Protein AF-A0A2D6U1N6-F1 (afdb_monomer_lite)

pLDDT: mean 75.0, std 14.12, range [36.41, 94.75]

Structure (mmCIF, N/CA/C/O backbone):
data_AF-A0A2D6U1N6-F1
#
_entry.id   AF-A0A2D6U1N6-F1
#
loop_
_atom_site.group_PDB
_atom_site.id
_atom_site.type_symbol
_atom_site.label_atom_id
_atom_site.label_alt_id
_atom_site.label_comp_id
_atom_site.label_asym_id
_atom_site.label_entity_id
_atom_site.label_seq_id
_atom_site.pdbx_PDB_ins_code
_atom_site.Cartn_x
_atom_site.Cartn_y
_atom_site.Cartn_z
_atom_site.occupancy
_atom_site.B_iso_or_equiv
_atom_site.auth_seq_id
_atom_site.auth_comp_id
_atom_site.auth_asym_id
_atom_site.auth_atom_id
_atom_site.pdbx_PDB_model_num
ATOM 1 N N . MET A 1 1 ? -20.654 -11.294 14.685 1.00 42.75 1 MET A N 1
ATOM 2 C CA . MET A 1 1 ? -19.574 -11.681 13.756 1.00 42.75 1 MET A CA 1
ATOM 3 C C . MET A 1 1 ? -19.951 -11.104 12.404 1.00 42.75 1 MET A C 1
ATOM 5 O O . MET A 1 1 ? -20.994 -11.488 11.886 1.00 42.75 1 MET A O 1
ATOM 9 N N . ALA A 1 2 ? -19.230 -10.094 11.919 1.00 37.78 2 ALA A N 1
ATOM 10 C CA . ALA A 1 2 ? -19.534 -9.471 10.633 1.00 37.78 2 ALA A CA 1
ATOM 11 C C . ALA A 1 2 ? -18.935 -10.332 9.513 1.00 37.78 2 ALA A C 1
ATOM 13 O O . ALA A 1 2 ? -17.767 -10.701 9.584 1.00 37.78 2 ALA A O 1
ATOM 14 N N . TYR A 1 3 ? -19.745 -10.689 8.517 1.00 36.41 3 TYR A N 1
ATOM 15 C CA . TYR A 1 3 ? -19.291 -11.364 7.303 1.00 36.41 3 TYR A CA 1
ATOM 16 C C . TYR A 1 3 ? -19.212 -10.320 6.190 1.00 36.41 3 TYR A C 1
ATOM 18 O O . TYR A 1 3 ? -20.235 -9.758 5.803 1.00 36.41 3 TYR A O 1
ATOM 26 N N . ILE A 1 4 ? -18.008 -10.059 5.686 1.00 46.88 4 ILE A N 1
ATOM 27 C CA . ILE A 1 4 ? -17.775 -9.147 4.563 1.00 46.88 4 ILE A CA 1
ATOM 28 C C . ILE A 1 4 ? -17.557 -10.011 3.316 1.00 46.88 4 ILE A C 1
ATOM 30 O O . ILE A 1 4 ? -16.496 -10.606 3.150 1.00 46.88 4 ILE A O 1
ATOM 34 N N . SER A 1 5 ? -18.564 -10.113 2.442 1.00 40.19 5 SER A N 1
ATOM 35 C CA . SER A 1 5 ? -18.419 -10.756 1.127 1.00 40.19 5 SER A CA 1
ATOM 36 C C . SER A 1 5 ? -18.427 -9.697 0.029 1.00 40.19 5 SER A C 1
ATOM 38 O O . SER A 1 5 ? -19.431 -9.007 -0.148 1.00 40.19 5 SER A O 1
ATOM 40 N N . CYS A 1 6 ? -17.342 -9.586 -0.735 1.00 50.38 6 CYS A N 1
ATOM 41 C CA . CYS A 1 6 ? -17.229 -8.621 -1.828 1.00 50.38 6 CYS A CA 1
ATOM 42 C C . CYS A 1 6 ? -16.735 -9.333 -3.085 1.00 50.38 6 CYS A C 1
ATOM 44 O O . CYS A 1 6 ? -15.791 -10.111 -3.014 1.00 50.38 6 CYS A O 1
ATOM 46 N N . LYS A 1 7 ? -17.335 -9.041 -4.245 1.00 57.22 7 LYS A N 1
ATOM 47 C CA . LYS A 1 7 ? -16.840 -9.548 -5.540 1.00 57.22 7 LYS A CA 1
ATOM 48 C C . LYS A 1 7 ? -15.484 -8.962 -5.938 1.00 57.22 7 LYS A C 1
ATOM 50 O O . LYS A 1 7 ? -14.777 -9.575 -6.723 1.00 57.22 7 LYS A O 1
ATOM 55 N N . ASN A 1 8 ? -15.163 -7.774 -5.431 1.00 71.94 8 ASN A N 1
ATOM 56 C CA . ASN A 1 8 ? -14.010 -6.991 -5.847 1.00 71.94 8 ASN A CA 1
ATOM 57 C C . ASN A 1 8 ? -13.210 -6.546 -4.616 1.00 71.94 8 ASN A C 1
ATOM 59 O O . ASN A 1 8 ? -13.793 -6.055 -3.643 1.00 71.94 8 ASN A O 1
ATOM 63 N N . PHE A 1 9 ? -11.885 -6.693 -4.689 1.00 73.75 9 PHE A N 1
ATOM 64 C CA . PHE A 1 9 ? -10.942 -6.349 -3.624 1.00 73.75 9 PHE A CA 1
ATOM 65 C C . PHE A 1 9 ? -11.095 -4.904 -3.136 1.00 73.75 9 PHE A C 1
ATOM 67 O O . PHE A 1 9 ? -11.120 -4.657 -1.935 1.00 73.75 9 PHE A O 1
ATOM 74 N N . LYS A 1 10 ? -11.292 -3.942 -4.045 1.00 76.25 10 LYS A N 1
ATOM 75 C CA . LYS A 1 10 ? -11.484 -2.531 -3.685 1.00 76.25 10 LYS A CA 1
ATOM 76 C C . LYS A 1 10 ? -12.686 -2.343 -2.764 1.00 76.25 10 LYS A C 1
ATOM 78 O O . LYS A 1 10 ? -12.640 -1.535 -1.844 1.00 76.25 10 LYS A O 1
ATOM 83 N N . ASN A 1 11 ? -13.769 -3.072 -3.020 1.00 80.44 11 ASN A N 1
ATOM 84 C CA . ASN A 1 11 ? -14.960 -3.005 -2.179 1.00 80.44 11 ASN A CA 1
ATOM 85 C C . ASN A 1 11 ? -14.714 -3.694 -0.835 1.00 80.44 11 ASN A C 1
ATOM 87 O O . ASN A 1 11 ? -15.174 -3.189 0.181 1.00 80.44 11 ASN A O 1
ATOM 91 N N . TRP A 1 12 ? -13.936 -4.780 -0.822 1.00 85.31 12 TRP A N 1
ATOM 92 C CA . TRP A 1 12 ? -13.513 -5.424 0.419 1.00 85.31 12 TRP A CA 1
ATOM 93 C C . TRP A 1 12 ? -12.662 -4.498 1.288 1.00 85.31 12 TRP A C 1
ATOM 95 O O . TRP A 1 12 ? -13.025 -4.289 2.437 1.00 85.31 12 TRP A O 1
ATOM 105 N N . ALA A 1 13 ? -11.609 -3.881 0.747 1.00 84.31 13 ALA A N 1
ATOM 106 C CA . ALA A 1 13 ? -10.717 -2.996 1.500 1.00 84.31 13 ALA A CA 1
ATOM 107 C C . ALA A 1 13 ? -11.471 -1.803 2.109 1.00 84.31 13 ALA A C 1
ATOM 109 O O . ALA A 1 13 ? -11.270 -1.438 3.266 1.00 84.31 13 ALA A O 1
ATOM 110 N N . LYS A 1 14 ? -12.412 -1.233 1.351 1.00 83.75 14 LYS A N 1
ATOM 111 C CA . LYS A 1 14 ? -13.309 -0.186 1.850 1.00 83.75 14 LYS A CA 1
ATOM 112 C C . LYS A 1 14 ? -14.201 -0.684 2.983 1.00 83.75 14 LYS A C 1
ATOM 114 O O . LYS A 1 14 ? -14.188 -0.111 4.062 1.00 83.75 14 LYS A O 1
ATOM 119 N N . SER A 1 15 ? -14.942 -1.769 2.767 1.00 84.31 15 SER A N 1
ATOM 120 C CA . SER A 1 15 ? -15.819 -2.315 3.806 1.00 84.31 15 SER A CA 1
ATOM 121 C C . SER A 1 15 ? -15.048 -2.777 5.045 1.00 84.31 15 SER A C 1
ATOM 123 O O . SER A 1 15 ? -15.573 -2.686 6.148 1.00 84.31 15 SER A O 1
ATOM 125 N N . TYR A 1 16 ? -13.813 -3.255 4.880 1.00 85.19 16 TYR A N 1
ATOM 126 C CA . TYR A 1 16 ? -12.926 -3.642 5.972 1.00 85.19 16 TYR A CA 1
ATOM 127 C C . TYR A 1 16 ? -12.514 -2.432 6.813 1.00 85.19 16 TYR A C 1
ATOM 129 O O . TYR A 1 16 ? -12.795 -2.398 8.007 1.00 85.19 16 TYR A O 1
ATOM 137 N N . THR A 1 17 ? -11.922 -1.414 6.183 1.00 87.50 17 THR A N 1
ATOM 138 C CA . THR A 1 17 ? -11.466 -0.195 6.875 1.00 87.50 17 THR A CA 1
ATOM 139 C C . THR A 1 17 ? -12.614 0.564 7.540 1.00 87.50 17 THR A C 1
ATOM 141 O O . THR A 1 17 ? -12.453 1.072 8.643 1.00 87.50 17 THR A O 1
ATOM 144 N N . GLU A 1 18 ? -13.806 0.576 6.938 1.00 86.88 18 GLU A N 1
ATOM 145 C CA . GLU A 1 18 ? -15.012 1.145 7.555 1.00 86.88 18 GLU A CA 1
ATOM 146 C C . GLU A 1 18 ? -15.493 0.341 8.776 1.00 86.88 18 GLU A C 1
ATOM 148 O O . GLU A 1 18 ? -15.911 0.920 9.777 1.00 86.88 18 GLU A O 1
ATOM 153 N N . ALA A 1 19 ? -15.438 -0.992 8.714 1.00 84.25 19 ALA A N 1
ATOM 154 C CA . ALA A 1 19 ? -15.932 -1.855 9.785 1.00 84.25 19 ALA A CA 1
ATOM 155 C C . ALA A 1 19 ? -14.984 -1.936 10.989 1.00 84.25 19 ALA A C 1
ATOM 157 O O . ALA A 1 19 ? -15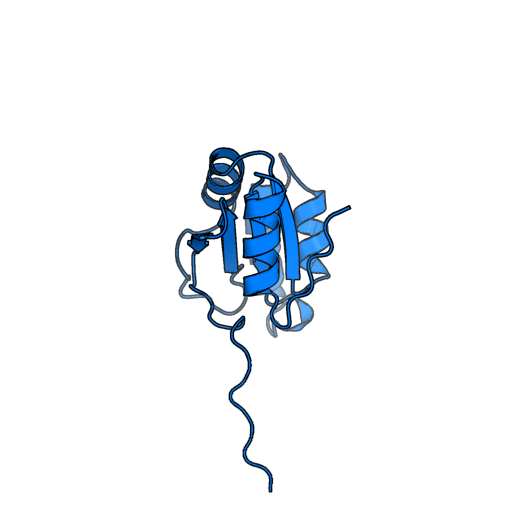.450 -2.081 12.120 1.00 84.25 19 ALA A O 1
ATOM 158 N N . VAL A 1 20 ? -13.674 -1.902 10.741 1.00 84.50 20 VAL A N 1
ATOM 159 C CA . VAL A 1 20 ? -12.643 -2.047 11.778 1.00 84.50 20 VAL A CA 1
ATOM 160 C C . VAL A 1 20 ? -12.207 -0.686 12.327 1.00 84.50 20 VAL A C 1
ATOM 162 O O . VAL A 1 20 ? -11.823 -0.607 13.488 1.00 84.50 20 VAL A O 1
ATOM 165 N N . GLY A 1 21 ? -12.345 0.389 11.544 1.00 84.06 21 GLY A N 1
ATOM 166 C CA . GLY A 1 21 ? -11.878 1.726 11.923 1.00 84.06 21 GLY A CA 1
ATOM 167 C C . GLY A 1 21 ? -10.368 1.921 11.757 1.00 84.06 21 GLY A C 1
ATOM 168 O O . GLY A 1 21 ? -9.831 2.889 12.280 1.00 84.06 21 GLY A O 1
ATOM 169 N N . ASN A 1 22 ? -9.713 1.018 11.024 1.00 90.19 22 ASN A N 1
ATOM 170 C CA . ASN A 1 22 ? -8.273 1.005 10.768 1.00 90.19 22 ASN A CA 1
ATOM 171 C C . ASN A 1 22 ? -7.950 1.531 9.359 1.00 90.19 22 ASN A C 1
ATOM 173 O O . ASN A 1 22 ? -8.843 1.717 8.520 1.00 90.19 22 ASN A O 1
ATOM 177 N N . ALA A 1 23 ? -6.657 1.697 9.076 1.00 92.88 23 ALA A N 1
ATOM 178 C CA . ALA A 1 23 ? -6.142 1.950 7.737 1.00 92.88 23 ALA A CA 1
ATOM 179 C C . ALA A 1 23 ? -5.450 0.708 7.155 1.00 92.88 23 ALA A C 1
ATOM 181 O O . ALA A 1 23 ? -4.883 -0.122 7.863 1.00 92.88 23 ALA A O 1
ATOM 182 N N . LEU A 1 24 ? -5.511 0.572 5.833 1.00 93.06 24 LEU A N 1
ATOM 183 C CA . LEU A 1 24 ? -4.904 -0.522 5.083 1.00 93.06 24 LEU A CA 1
ATOM 184 C C . LEU A 1 24 ? -4.094 0.053 3.924 1.00 93.06 24 LEU A C 1
ATOM 186 O O . LEU A 1 24 ? -4.643 0.742 3.064 1.00 93.06 24 LEU A O 1
ATOM 190 N N . VAL A 1 25 ? -2.813 -0.286 3.854 1.00 92.12 25 VAL A N 1
ATOM 191 C CA . VAL A 1 25 ? -1.950 0.031 2.718 1.00 92.12 25 VAL A CA 1
ATOM 192 C C . VAL A 1 25 ? -1.804 -1.212 1.853 1.00 92.12 25 VAL A C 1
ATOM 194 O O . VAL A 1 25 ? -1.289 -2.241 2.287 1.00 92.12 25 VAL A O 1
ATOM 197 N N . LEU A 1 26 ? -2.261 -1.116 0.607 1.00 90.62 26 LEU A N 1
ATOM 198 C CA . LEU A 1 26 ? -1.902 -2.063 -0.440 1.00 90.62 26 LEU A CA 1
ATOM 199 C C . LEU A 1 26 ? -0.606 -1.590 -1.083 1.00 90.62 26 LEU A C 1
ATOM 201 O O . LEU A 1 26 ? -0.553 -0.473 -1.594 1.00 90.62 26 LEU A O 1
ATOM 205 N N . LEU A 1 27 ? 0.384 -2.468 -1.124 1.00 87.62 27 LEU A N 1
ATOM 206 C CA . LEU A 1 27 ? 1.620 -2.292 -1.861 1.00 87.62 27 LEU A CA 1
ATOM 207 C C . LEU A 1 27 ? 1.628 -3.277 -3.025 1.00 87.62 27 LEU A C 1
ATOM 209 O O . LEU A 1 27 ? 1.384 -4.469 -2.840 1.00 87.62 27 LEU A O 1
ATOM 213 N N . ARG A 1 28 ? 1.897 -2.774 -4.225 1.00 83.06 28 ARG A N 1
ATOM 214 C CA . ARG A 1 28 ? 2.072 -3.577 -5.426 1.00 83.06 28 ARG A CA 1
ATOM 215 C C . ARG A 1 28 ? 3.453 -3.325 -6.000 1.00 83.06 28 ARG A C 1
ATOM 217 O O . ARG A 1 28 ? 3.805 -2.179 -6.271 1.00 83.06 28 ARG A O 1
ATOM 224 N N . THR A 1 29 ? 4.196 -4.393 -6.237 1.00 77.12 29 THR A N 1
ATOM 225 C CA . THR A 1 29 ? 5.501 -4.334 -6.889 1.00 77.12 29 THR A CA 1
ATOM 226 C C . THR A 1 29 ? 5.514 -5.201 -8.133 1.00 77.12 29 THR A C 1
ATOM 228 O O . THR A 1 29 ? 4.903 -6.267 -8.175 1.00 77.12 29 THR A O 1
ATOM 231 N N . VAL A 1 30 ? 6.225 -4.748 -9.158 1.00 64.94 30 VAL A N 1
ATOM 232 C CA . VAL A 1 30 ? 6.619 -5.613 -10.265 1.00 64.94 30 VAL A CA 1
ATOM 233 C C . VAL A 1 30 ? 7.905 -6.277 -9.782 1.00 64.94 30 VAL A C 1
ATOM 235 O O . VAL A 1 30 ? 8.959 -5.655 -9.781 1.00 64.94 30 VAL A O 1
ATOM 238 N N . GLY A 1 31 ? 7.779 -7.472 -9.199 1.00 56.78 31 GLY A N 1
ATOM 239 C CA . GLY A 1 31 ? 8.895 -8.157 -8.539 1.00 56.78 31 GLY A CA 1
ATOM 240 C C . GLY A 1 31 ? 10.139 -8.333 -9.434 1.00 56.78 31 GLY A C 1
ATOM 241 O O . GLY A 1 31 ? 10.048 -8.193 -10.655 1.00 56.78 31 GLY A O 1
ATOM 242 N N . PRO A 1 32 ? 11.289 -8.715 -8.847 1.00 54.28 32 PRO A N 1
ATOM 243 C CA . PRO A 1 32 ? 12.589 -8.799 -9.541 1.00 54.28 32 PRO A CA 1
ATOM 244 C C . PRO A 1 32 ? 12.577 -9.697 -10.748 1.00 54.28 32 PRO A C 1
ATOM 246 O O . PRO A 1 32 ? 13.270 -9.446 -11.726 1.00 54.28 32 PRO A O 1
ATOM 249 N N . ASP A 1 33 ? 11.806 -10.769 -10.632 1.00 56.56 33 ASP A N 1
ATOM 250 C CA . ASP A 1 33 ? 11.761 -11.845 -11.600 1.00 56.56 33 ASP A CA 1
ATOM 251 C C . ASP A 1 33 ? 11.177 -11.372 -12.934 1.00 56.56 33 ASP A C 1
ATOM 253 O O . ASP A 1 33 ? 11.346 -12.037 -13.951 1.00 56.56 33 ASP A O 1
ATOM 257 N N . ASN A 1 34 ? 10.516 -10.211 -12.934 1.00 56.00 34 ASN A N 1
ATOM 258 C CA . ASN A 1 34 ? 9.962 -9.572 -14.119 1.00 56.00 34 ASN A CA 1
ATOM 259 C C . ASN A 1 34 ? 10.856 -8.445 -14.664 1.00 56.00 34 ASN A C 1
ATOM 261 O O . ASN A 1 34 ? 10.430 -7.734 -15.573 1.00 56.00 34 ASN A O 1
ATOM 265 N N . VAL A 1 35 ? 12.065 -8.263 -14.118 1.00 61.88 35 VAL A N 1
ATOM 266 C CA . VAL A 1 35 ? 13.005 -7.216 -14.534 1.00 61.88 35 VAL A CA 1
ATOM 267 C C . VAL A 1 35 ? 14.189 -7.839 -15.251 1.00 61.88 35 VAL A C 1
ATOM 269 O O . VAL A 1 35 ? 15.014 -8.527 -14.654 1.00 61.88 35 VAL A O 1
ATOM 272 N N . ASP A 1 36 ? 14.279 -7.561 -16.551 1.00 61.81 36 ASP A N 1
ATOM 273 C CA . ASP A 1 36 ? 15.302 -8.120 -17.445 1.00 61.81 36 ASP A CA 1
ATOM 274 C C . ASP A 1 36 ? 16.738 -7.667 -17.091 1.00 61.81 36 ASP A C 1
ATOM 276 O O . ASP A 1 36 ? 17.713 -8.290 -17.513 1.00 61.81 36 ASP A O 1
ATOM 280 N N . ASP A 1 37 ? 16.887 -6.585 -16.316 1.00 68.62 37 ASP A N 1
ATOM 281 C CA . ASP A 1 37 ? 18.168 -5.997 -15.911 1.00 68.62 37 ASP A CA 1
ATOM 282 C C . ASP A 1 37 ? 18.453 -6.239 -14.415 1.00 68.62 37 ASP A C 1
ATOM 284 O O . ASP A 1 37 ? 17.961 -5.536 -13.527 1.00 68.62 37 ASP A O 1
ATOM 288 N N . HIS A 1 38 ? 19.287 -7.243 -14.137 1.00 66.06 38 HIS A N 1
ATOM 289 C CA . HIS A 1 38 ? 19.665 -7.640 -12.778 1.00 66.06 38 HIS A CA 1
ATOM 290 C C . HIS A 1 38 ? 20.456 -6.571 -12.001 1.00 66.06 38 HIS A C 1
ATOM 292 O O . HIS A 1 38 ? 20.357 -6.517 -10.772 1.00 66.06 38 HIS A O 1
ATOM 298 N N . ASP A 1 39 ? 21.233 -5.720 -12.676 1.00 68.50 39 ASP A N 1
ATOM 299 C CA . ASP A 1 39 ? 22.015 -4.672 -12.011 1.00 68.50 39 ASP A CA 1
ATOM 300 C C . ASP A 1 39 ? 21.104 -3.517 -11.579 1.00 68.50 39 ASP A C 1
ATOM 302 O O . ASP A 1 39 ? 21.218 -3.019 -10.453 1.00 68.50 39 ASP A O 1
ATOM 306 N N . LYS A 1 40 ? 20.138 -3.145 -12.429 1.00 65.31 40 LYS A N 1
ATOM 307 C CA . LYS A 1 40 ? 19.076 -2.199 -12.058 1.00 65.31 40 LYS A CA 1
ATOM 308 C C . LYS A 1 40 ? 18.214 -2.722 -10.924 1.00 65.31 40 LYS A C 1
ATOM 310 O O . LYS A 1 40 ? 17.966 -1.976 -9.977 1.00 65.31 40 LYS A O 1
ATOM 315 N N . ALA A 1 41 ? 17.806 -3.991 -10.991 1.00 63.28 41 ALA A N 1
ATOM 316 C CA . ALA A 1 41 ? 17.061 -4.619 -9.913 1.00 63.28 41 ALA A CA 1
ATOM 317 C C . ALA A 1 41 ? 17.824 -4.428 -8.590 1.00 63.28 41 ALA A C 1
ATOM 319 O O . ALA A 1 41 ? 17.295 -3.817 -7.665 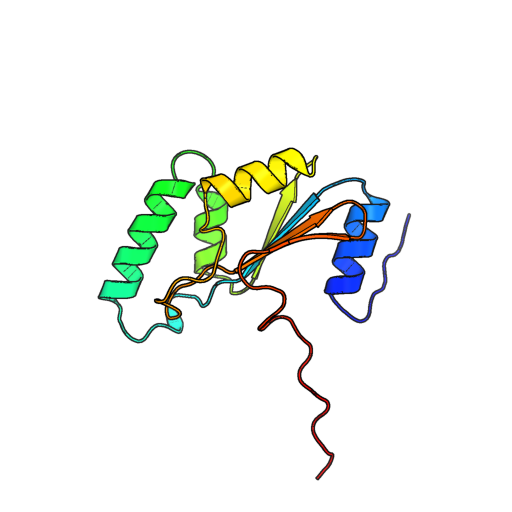1.00 63.28 41 ALA A O 1
ATOM 320 N N . ASN A 1 42 ? 19.104 -4.828 -8.521 1.00 66.00 42 ASN A N 1
ATOM 321 C CA . ASN A 1 42 ? 19.954 -4.707 -7.323 1.00 66.00 42 ASN A CA 1
ATOM 322 C C . ASN A 1 42 ? 20.153 -3.268 -6.810 1.00 66.00 42 ASN A C 1
ATOM 324 O O . ASN A 1 42 ? 20.228 -3.043 -5.596 1.00 66.00 42 ASN A O 1
ATOM 328 N N . ALA A 1 43 ? 20.246 -2.279 -7.699 1.00 64.56 43 ALA A N 1
ATOM 329 C CA . ALA A 1 43 ? 20.341 -0.875 -7.302 1.00 64.56 43 ALA A CA 1
ATOM 330 C C . ALA A 1 43 ? 19.047 -0.386 -6.629 1.00 64.56 43 ALA A C 1
ATOM 332 O O . ALA A 1 43 ? 19.097 0.329 -5.626 1.00 64.56 43 ALA A O 1
ATOM 333 N N . ILE A 1 44 ? 17.895 -0.816 -7.140 1.00 62.53 44 ILE A N 1
ATOM 334 C CA . ILE A 1 44 ? 16.583 -0.419 -6.624 1.00 62.53 44 ILE A CA 1
ATOM 335 C C . ILE A 1 44 ? 16.249 -1.177 -5.336 1.00 62.53 44 ILE A C 1
ATOM 337 O O . ILE A 1 44 ? 15.770 -0.570 -4.376 1.00 62.53 44 ILE A O 1
ATOM 341 N N . TYR A 1 45 ? 16.633 -2.455 -5.260 1.00 65.50 45 TYR A N 1
ATOM 342 C CA . TYR A 1 45 ? 16.716 -3.208 -4.010 1.00 65.50 45 TYR A CA 1
ATOM 343 C C . TYR A 1 45 ? 17.448 -2.419 -2.945 1.00 65.50 45 TYR A C 1
ATOM 345 O O . TYR A 1 45 ? 16.915 -2.202 -1.867 1.00 65.50 45 TYR A O 1
ATOM 353 N N . SER A 1 46 ? 18.654 -1.957 -3.265 1.00 65.25 46 SER A N 1
ATOM 354 C CA . SER A 1 46 ? 19.484 -1.223 -2.318 1.00 65.25 46 SER A CA 1
ATOM 355 C C . SER A 1 46 ? 18.827 0.092 -1.894 1.00 65.25 46 SER A C 1
ATOM 357 O O . SER A 1 46 ? 18.897 0.439 -0.722 1.00 65.25 46 SER A O 1
ATOM 359 N N . ALA A 1 47 ? 18.153 0.803 -2.803 1.00 65.62 47 ALA A N 1
ATOM 360 C CA . ALA A 1 47 ? 17.484 2.067 -2.498 1.00 65.62 47 ALA A CA 1
ATOM 361 C C . ALA A 1 47 ? 16.289 1.901 -1.541 1.00 65.62 47 ALA A C 1
ATOM 363 O O . ALA A 1 47 ? 16.214 2.603 -0.535 1.00 65.62 47 ALA A O 1
ATOM 364 N N . TYR A 1 48 ? 15.382 0.955 -1.806 1.00 66.06 48 TYR A N 1
ATOM 365 C CA . TYR A 1 48 ? 14.237 0.707 -0.921 1.00 66.06 48 TYR A CA 1
ATOM 366 C C . TYR A 1 48 ? 14.639 -0.021 0.364 1.00 66.06 48 TYR A C 1
ATOM 368 O O . TYR A 1 48 ? 14.112 0.292 1.427 1.00 66.06 48 TYR A O 1
ATOM 376 N N . TYR A 1 49 ? 15.619 -0.926 0.296 1.00 66.00 49 TYR A N 1
ATOM 377 C CA . TYR A 1 49 ? 16.202 -1.550 1.479 1.00 66.00 49 TYR A CA 1
ATOM 378 C C . TYR A 1 49 ? 16.799 -0.494 2.410 1.00 66.00 49 TYR A C 1
ATOM 380 O O . TYR A 1 49 ? 16.494 -0.498 3.593 1.00 66.00 49 TYR A O 1
ATOM 388 N N . LEU A 1 50 ? 17.575 0.467 1.898 1.00 64.50 50 LEU A N 1
ATOM 389 C CA . LEU A 1 50 ? 18.140 1.541 2.724 1.00 64.50 50 LEU A CA 1
ATOM 390 C C . LEU A 1 50 ? 17.070 2.393 3.423 1.00 64.50 50 LEU A C 1
ATOM 392 O O . LEU A 1 50 ? 17.307 2.827 4.547 1.00 64.50 50 LEU A O 1
ATOM 396 N N . ASN A 1 51 ? 15.912 2.601 2.790 1.00 66.31 51 ASN A N 1
ATOM 397 C CA . ASN A 1 51 ? 14.813 3.369 3.379 1.00 66.31 51 ASN A CA 1
ATOM 398 C C . ASN A 1 51 ? 13.997 2.546 4.396 1.00 66.31 51 ASN A C 1
ATOM 400 O O . ASN A 1 51 ? 13.627 3.073 5.437 1.00 66.31 51 ASN A O 1
ATOM 404 N N . MET A 1 52 ? 13.758 1.253 4.137 1.00 67.62 52 MET A N 1
ATOM 405 C CA . MET A 1 52 ? 12.860 0.412 4.949 1.00 67.62 52 MET A CA 1
ATOM 406 C C . MET A 1 52 ? 13.569 -0.425 6.033 1.00 67.62 52 MET A C 1
ATOM 408 O O . MET A 1 52 ? 12.920 -0.887 6.973 1.00 67.62 52 MET A O 1
ATOM 412 N N . GLN A 1 53 ? 14.886 -0.658 5.936 1.00 58.50 53 GLN A N 1
ATOM 413 C CA . GLN A 1 53 ? 15.601 -1.624 6.789 1.00 58.50 53 GLN A CA 1
ATOM 414 C C . GLN A 1 53 ? 15.720 -1.177 8.253 1.00 58.50 53 GLN A C 1
ATOM 416 O O . GLN A 1 53 ? 15.753 -2.029 9.141 1.00 58.50 53 GLN A O 1
ATOM 421 N N . SER A 1 54 ? 15.794 0.127 8.538 1.00 55.38 54 SER A N 1
ATOM 422 C CA . SER A 1 54 ? 15.950 0.585 9.925 1.00 55.38 54 SER A CA 1
ATOM 423 C C . SER A 1 54 ? 14.694 0.383 10.767 1.00 55.38 54 SER A C 1
ATOM 425 O O . SER A 1 54 ? 14.813 0.250 11.983 1.00 55.38 54 SER A O 1
ATOM 427 N N . GLU A 1 55 ? 13.518 0.337 10.138 1.00 59.31 55 GLU A N 1
ATOM 428 C CA . GLU A 1 55 ? 12.245 0.329 10.859 1.00 59.31 55 GLU A CA 1
ATOM 429 C C . GLU A 1 55 ? 11.405 -0.925 10.595 1.00 59.31 55 GLU A C 1
ATOM 431 O O . GLU A 1 55 ? 10.806 -1.438 11.539 1.00 59.31 55 GLU A O 1
ATOM 436 N N . GLN A 1 56 ? 11.354 -1.452 9.360 1.00 68.94 56 GLN A N 1
ATOM 437 C CA . GLN A 1 56 ? 10.396 -2.509 8.980 1.00 68.94 56 GLN A CA 1
ATOM 438 C C . GLN A 1 56 ? 10.958 -3.514 7.940 1.00 68.94 56 GLN A C 1
ATOM 440 O O . GLN A 1 56 ? 10.421 -3.641 6.834 1.00 68.94 56 GLN A O 1
ATOM 445 N N . PRO A 1 57 ? 12.017 -4.284 8.273 1.00 68.69 57 PRO A N 1
ATOM 446 C CA . PRO A 1 57 ? 12.675 -5.203 7.332 1.00 68.69 57 PRO A CA 1
ATOM 447 C C . PRO A 1 57 ? 11.766 -6.336 6.820 1.00 68.69 57 PRO A C 1
ATOM 449 O O . PRO A 1 57 ? 11.923 -6.789 5.689 1.00 68.69 57 PRO A O 1
ATOM 452 N N . GLU A 1 58 ? 10.783 -6.768 7.613 1.00 74.00 58 GLU A N 1
ATOM 453 C CA . GLU A 1 58 ? 9.879 -7.875 7.259 1.00 74.00 58 GLU A CA 1
ATOM 454 C C . GLU A 1 58 ? 8.921 -7.522 6.107 1.00 74.00 58 GLU A C 1
ATOM 456 O O . GLU A 1 58 ? 8.562 -8.379 5.293 1.00 74.00 58 GLU A O 1
ATOM 461 N N . ILE A 1 59 ? 8.526 -6.247 6.000 1.00 73.44 59 ILE A N 1
ATOM 462 C CA . ILE A 1 59 ? 7.665 -5.768 4.910 1.00 73.44 59 ILE A CA 1
ATOM 463 C C . ILE A 1 59 ? 8.429 -5.791 3.596 1.00 73.44 59 ILE A C 1
ATOM 465 O O . ILE A 1 59 ? 7.886 -6.217 2.575 1.00 73.44 59 ILE A O 1
ATOM 469 N N . PHE A 1 60 ? 9.694 -5.369 3.633 1.00 72.06 60 PHE A N 1
ATOM 470 C CA . PHE A 1 60 ? 10.550 -5.389 2.461 1.00 72.06 60 PHE A CA 1
ATOM 471 C C . PHE A 1 60 ? 10.726 -6.812 1.936 1.00 72.06 60 PHE A C 1
ATOM 473 O O . PHE A 1 60 ? 10.410 -7.055 0.777 1.00 72.06 60 PHE A O 1
ATOM 480 N N . ASP A 1 61 ? 11.106 -7.765 2.793 1.00 71.06 61 ASP A N 1
ATOM 481 C CA . ASP A 1 61 ? 11.232 -9.176 2.403 1.00 71.06 61 ASP A CA 1
ATOM 482 C C . ASP A 1 61 ? 9.928 -9.722 1.805 1.00 71.06 61 ASP A C 1
ATOM 484 O O . ASP A 1 61 ? 9.945 -10.416 0.789 1.00 71.06 61 ASP A O 1
ATOM 488 N N . THR A 1 62 ? 8.779 -9.362 2.382 1.00 75.25 62 THR A N 1
ATOM 489 C CA . THR A 1 62 ? 7.470 -9.788 1.867 1.00 75.25 62 THR A CA 1
ATOM 490 C C . THR A 1 62 ? 7.191 -9.221 0.474 1.00 75.25 62 THR A C 1
ATOM 492 O O . THR A 1 62 ? 6.696 -9.951 -0.385 1.00 75.25 62 THR A O 1
ATOM 495 N N . LEU A 1 63 ? 7.540 -7.957 0.216 1.00 73.75 63 LEU A N 1
ATOM 496 C CA . LEU A 1 63 ? 7.419 -7.337 -1.107 1.00 73.75 63 LEU A CA 1
ATOM 497 C C . LEU A 1 63 ? 8.275 -8.040 -2.162 1.00 73.75 63 LEU A C 1
ATOM 499 O O . LEU A 1 63 ? 7.868 -8.114 -3.313 1.00 73.75 63 LEU A O 1
ATOM 503 N N . LEU A 1 64 ? 9.437 -8.590 -1.805 1.00 68.81 64 LEU A N 1
ATOM 504 C CA . LEU A 1 64 ? 10.326 -9.195 -2.806 1.00 68.81 64 LEU A CA 1
ATOM 505 C C . LEU A 1 64 ? 9.734 -10.441 -3.454 1.00 68.81 64 LEU A C 1
ATOM 507 O O . LEU A 1 64 ? 9.965 -10.696 -4.634 1.00 68.81 64 LEU A O 1
ATOM 511 N N . TYR A 1 65 ? 8.971 -11.205 -2.679 1.00 69.69 65 TYR A N 1
ATOM 512 C CA . TYR A 1 65 ? 8.437 -12.495 -3.106 1.00 69.69 65 TYR A CA 1
ATOM 513 C C . TYR A 1 65 ? 6.953 -12.447 -3.471 1.00 69.69 65 TYR A C 1
ATOM 515 O O . TYR A 1 65 ? 6.391 -13.471 -3.859 1.00 69.69 65 TYR A O 1
ATOM 523 N N . ASN A 1 66 ? 6.305 -11.285 -3.352 1.00 72.25 66 ASN A N 1
ATOM 524 C CA . ASN A 1 66 ? 4.881 -11.136 -3.623 1.00 72.25 66 ASN A CA 1
ATOM 525 C C . ASN A 1 66 ? 4.619 -9.898 -4.478 1.00 72.25 66 ASN A C 1
ATOM 527 O O . ASN A 1 66 ? 5.061 -8.803 -4.154 1.00 72.25 66 ASN A O 1
ATOM 531 N N . GLU A 1 67 ? 3.815 -10.052 -5.535 1.00 76.25 67 GLU A N 1
ATOM 532 C CA . GLU A 1 67 ? 3.343 -8.901 -6.319 1.00 76.25 67 GLU A CA 1
ATOM 533 C C . GLU A 1 67 ? 2.489 -7.958 -5.459 1.00 76.25 67 GLU A C 1
ATOM 535 O O . GLU A 1 67 ? 2.526 -6.747 -5.658 1.00 76.25 67 GLU A O 1
ATOM 540 N N . PHE A 1 68 ? 1.741 -8.504 -4.496 1.00 81.75 68 PHE A N 1
ATOM 541 C CA . PHE A 1 68 ? 0.848 -7.758 -3.615 1.00 81.75 68 PHE A CA 1
ATOM 542 C C . PHE A 1 68 ? 1.174 -8.026 -2.146 1.00 81.75 68 PHE A C 1
ATOM 544 O O . PHE A 1 68 ? 1.148 -9.175 -1.706 1.00 81.75 68 PHE A O 1
ATOM 551 N N . THR A 1 69 ? 1.375 -6.953 -1.385 1.00 85.62 69 THR A N 1
ATOM 552 C CA . THR A 1 69 ? 1.569 -6.976 0.068 1.00 85.62 69 THR A CA 1
ATOM 553 C C . THR A 1 69 ? 0.561 -6.040 0.725 1.00 85.62 69 THR A C 1
ATOM 555 O O . THR A 1 69 ? 0.298 -4.944 0.230 1.00 85.62 69 THR A O 1
ATOM 558 N N . PHE A 1 70 ? -0.012 -6.471 1.846 1.00 87.50 70 PHE A N 1
ATOM 559 C CA . PHE A 1 70 ? -0.999 -5.708 2.605 1.00 87.50 70 PHE A CA 1
ATOM 560 C C . PHE A 1 70 ? -0.437 -5.388 3.981 1.00 87.50 70 PHE A C 1
ATOM 562 O O . PHE A 1 70 ? 0.036 -6.289 4.672 1.00 87.50 70 PHE A O 1
ATOM 569 N N . VAL A 1 71 ? -0.500 -4.118 4.366 1.00 89.50 71 VAL A N 1
ATOM 570 C CA . VAL A 1 71 ? 0.000 -3.637 5.653 1.00 89.50 71 VAL A CA 1
ATOM 571 C C . VAL A 1 71 ? -1.131 -2.905 6.359 1.00 89.50 71 VAL A C 1
ATOM 573 O O . VAL A 1 71 ? -1.730 -1.989 5.794 1.00 89.50 71 VAL A O 1
ATOM 576 N N . GLU A 1 72 ? -1.464 -3.346 7.566 1.00 91.44 72 GLU A N 1
ATOM 577 C CA . GLU A 1 72 ? -2.526 -2.756 8.381 1.00 91.44 72 GLU A CA 1
ATOM 578 C C . GLU A 1 72 ? -1.938 -1.790 9.406 1.00 91.44 72 GLU A C 1
ATOM 580 O O . GLU A 1 72 ? -0.909 -2.077 10.014 1.00 91.44 72 GLU A O 1
ATOM 585 N N . PHE A 1 73 ? -2.622 -0.665 9.597 1.00 92.50 73 PHE A N 1
ATOM 586 C CA . PHE A 1 73 ? -2.269 0.384 10.549 1.00 92.50 73 PHE A CA 1
ATOM 587 C C . PHE A 1 73 ? -3.487 0.735 11.398 1.00 92.50 73 PHE A C 1
ATOM 589 O O . PHE A 1 73 ? -4.628 0.648 10.928 1.00 92.50 73 PHE A O 1
ATOM 596 N N . ASP A 1 74 ? -3.254 1.166 12.634 1.00 92.00 74 ASP A N 1
ATOM 597 C CA . ASP A 1 74 ? -4.338 1.531 13.544 1.00 92.00 74 ASP A CA 1
ATOM 598 C C . ASP A 1 74 ? -4.985 2.859 13.128 1.00 92.00 74 ASP A C 1
ATOM 600 O O . ASP A 1 74 ? -6.180 3.062 13.342 1.00 92.00 74 ASP A O 1
ATOM 604 N N . THR A 1 75 ? -4.226 3.754 12.483 1.00 92.75 75 THR A N 1
ATOM 605 C CA . THR A 1 75 ? -4.726 5.064 12.042 1.00 92.75 75 THR A CA 1
ATOM 606 C C . THR A 1 75 ? -4.373 5.401 10.594 1.00 92.75 75 THR A C 1
ATOM 608 O O . THR A 1 75 ? -3.416 4.887 10.016 1.00 92.75 75 THR A O 1
ATOM 611 N N . GLU A 1 76 ? -5.163 6.302 9.999 1.00 94.06 76 GLU A N 1
ATOM 612 C CA . GLU A 1 76 ? -4.866 6.882 8.682 1.00 94.06 76 GLU A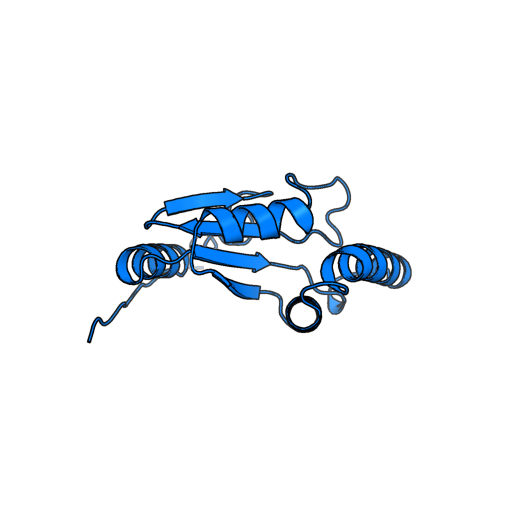 CA 1
ATOM 613 C C . GLU A 1 76 ? -3.534 7.642 8.693 1.00 94.06 76 GLU A C 1
ATOM 615 O O . GLU A 1 76 ? -2.747 7.477 7.768 1.00 94.06 76 GLU A O 1
ATOM 620 N N . ASP A 1 77 ? -3.252 8.406 9.751 1.00 94.75 77 ASP A N 1
ATOM 621 C CA . ASP A 1 77 ? -2.033 9.215 9.858 1.00 94.75 77 ASP A CA 1
ATOM 622 C C . ASP A 1 77 ? -0.763 8.347 9.845 1.00 94.75 77 ASP A C 1
ATOM 624 O O . ASP A 1 77 ? 0.159 8.643 9.090 1.00 94.75 77 ASP A O 1
ATOM 628 N N . GLU A 1 78 ? -0.743 7.231 10.584 1.00 93.62 78 GLU A N 1
ATOM 629 C CA . GLU A 1 78 ? 0.377 6.271 10.572 1.00 93.62 78 GLU A CA 1
ATOM 630 C C . GLU A 1 78 ? 0.591 5.652 9.185 1.00 93.62 78 GLU A C 1
ATOM 632 O O . GLU A 1 78 ? 1.721 5.524 8.713 1.00 93.62 78 GLU A O 1
ATOM 637 N N . ALA A 1 79 ? -0.499 5.286 8.502 1.00 92.81 79 ALA A N 1
ATOM 638 C CA . ALA A 1 79 ? -0.423 4.739 7.153 1.00 92.81 79 ALA A CA 1
ATOM 639 C C . ALA A 1 79 ? 0.120 5.770 6.149 1.00 92.81 79 ALA A C 1
ATOM 641 O O . ALA A 1 79 ? 0.858 5.409 5.230 1.00 92.81 79 ALA A O 1
ATOM 642 N N . LEU A 1 80 ? -0.255 7.044 6.308 1.00 93.81 80 LEU A N 1
ATOM 643 C CA . LEU A 1 80 ? 0.213 8.144 5.469 1.00 93.81 80 LEU A CA 1
ATOM 644 C C . LEU A 1 80 ? 1.689 8.473 5.725 1.00 93.81 80 LEU A C 1
ATOM 646 O O . LEU A 1 80 ? 2.429 8.634 4.756 1.00 93.81 80 LEU A O 1
ATOM 650 N N . GLU A 1 81 ? 2.117 8.532 6.987 1.00 92.56 81 GLU A N 1
ATOM 651 C CA . GLU A 1 81 ? 3.521 8.722 7.376 1.00 92.56 81 GLU A CA 1
ATOM 652 C C . GLU A 1 81 ? 4.388 7.600 6.794 1.00 92.56 81 GLU A C 1
ATOM 654 O O . GLU A 1 81 ? 5.328 7.866 6.044 1.00 92.56 81 GLU A O 1
ATOM 659 N N . PHE A 1 82 ? 3.971 6.340 6.977 1.00 89.31 82 PHE A N 1
ATOM 660 C CA . PHE A 1 82 ? 4.658 5.183 6.407 1.00 89.31 82 PHE A CA 1
ATOM 661 C C . PHE A 1 82 ? 4.872 5.310 4.894 1.00 89.31 82 PHE A C 1
ATOM 663 O O . PHE A 1 82 ? 5.988 5.104 4.410 1.00 89.31 82 PHE A O 1
ATOM 670 N N . VAL A 1 83 ? 3.836 5.649 4.116 1.00 89.75 83 VAL A N 1
ATOM 671 C CA . VAL A 1 83 ? 4.002 5.728 2.655 1.00 89.75 83 VAL A CA 1
ATOM 672 C C . VAL A 1 83 ? 4.798 6.948 2.198 1.00 89.75 83 VAL A C 1
ATOM 674 O O . VAL A 1 83 ? 5.431 6.877 1.146 1.00 89.75 83 VAL A O 1
ATOM 677 N N . GLN A 1 84 ? 4.773 8.049 2.952 1.00 89.44 84 GLN A N 1
ATOM 678 C CA . GLN A 1 84 ? 5.528 9.266 2.638 1.00 89.44 84 GLN A CA 1
ATOM 679 C C . GLN A 1 84 ? 7.023 9.104 2.915 1.00 89.44 84 GLN A C 1
ATOM 681 O O . GLN A 1 84 ? 7.835 9.578 2.120 1.00 89.44 84 GLN A O 1
ATOM 686 N N . ASP A 1 85 ? 7.375 8.398 3.986 1.00 87.06 85 ASP A N 1
ATOM 687 C CA . ASP A 1 85 ? 8.768 8.188 4.376 1.00 87.06 85 ASP A CA 1
ATOM 688 C C . ASP A 1 85 ? 9.458 7.118 3.523 1.00 87.06 85 ASP A C 1
ATOM 690 O O . ASP A 1 85 ? 10.661 7.194 3.269 1.00 87.06 85 ASP A O 1
ATOM 694 N N . ASN A 1 86 ? 8.698 6.131 3.035 1.00 81.81 86 ASN A N 1
ATOM 695 C CA . ASN A 1 86 ? 9.272 4.951 2.385 1.00 81.81 86 ASN A CA 1
ATOM 696 C C . ASN A 1 86 ? 9.140 4.937 0.855 1.00 81.81 86 ASN A C 1
ATOM 698 O O . ASN A 1 86 ? 9.934 4.264 0.189 1.00 81.81 86 ASN A O 1
ATOM 702 N N . PHE A 1 87 ? 8.176 5.660 0.271 1.00 83.31 87 PHE A N 1
ATOM 703 C CA . PHE A 1 87 ? 7.874 5.564 -1.161 1.00 83.31 87 PHE A CA 1
ATOM 704 C C . PHE A 1 87 ? 7.742 6.926 -1.852 1.00 83.31 87 PHE A C 1
ATOM 706 O O . PHE A 1 87 ? 7.284 7.905 -1.264 1.00 83.31 87 PHE A O 1
ATOM 713 N N . PRO A 1 88 ? 8.062 7.006 -3.157 1.00 81.06 88 PRO A N 1
ATOM 714 C CA . PRO A 1 88 ? 7.814 8.212 -3.931 1.00 81.06 88 PRO A CA 1
ATOM 715 C C . PRO A 1 88 ? 6.308 8.498 -4.044 1.00 81.06 88 PRO A C 1
ATOM 717 O O . PRO A 1 88 ? 5.493 7.610 -4.310 1.00 81.06 88 PRO A O 1
ATOM 720 N N . GLY A 1 89 ? 5.939 9.773 -3.885 1.00 82.44 89 GLY A N 1
ATOM 721 C CA . GLY A 1 89 ? 4.548 10.239 -3.951 1.00 82.44 89 GLY A CA 1
ATOM 722 C C . GLY A 1 89 ? 3.924 10.227 -5.351 1.00 82.44 89 GLY A C 1
ATOM 723 O O . GLY A 1 89 ? 2.712 10.377 -5.477 1.00 82.44 89 GLY A O 1
ATOM 724 N N . VAL A 1 90 ? 4.730 10.041 -6.398 1.00 80.06 90 VAL A N 1
ATOM 725 C CA . VAL A 1 90 ? 4.294 9.936 -7.796 1.00 80.06 90 VAL A CA 1
ATOM 726 C C . VAL A 1 90 ? 5.112 8.877 -8.526 1.00 80.06 90 VAL A C 1
ATOM 728 O O . VAL A 1 90 ? 6.225 8.550 -8.114 1.00 80.06 90 VAL A O 1
ATOM 731 N N . VAL A 1 91 ? 4.564 8.369 -9.628 1.00 74.88 91 VAL A N 1
ATOM 732 C CA . VAL A 1 91 ? 5.282 7.501 -10.568 1.00 74.88 91 VAL A CA 1
ATOM 733 C C . VAL A 1 91 ? 6.575 8.153 -11.039 1.00 74.88 91 VAL A C 1
ATOM 735 O O . VAL A 1 91 ? 6.579 9.313 -11.450 1.00 74.88 91 VAL A O 1
ATOM 738 N N . THR A 1 92 ? 7.659 7.389 -10.987 1.00 68.56 92 THR A N 1
ATOM 739 C CA . THR A 1 92 ? 8.965 7.762 -11.528 1.00 68.56 92 THR A CA 1
ATOM 740 C C . THR A 1 92 ? 9.076 7.373 -13.000 1.00 68.56 92 THR A C 1
ATOM 742 O O . THR A 1 92 ? 8.387 6.465 -13.457 1.00 68.56 92 THR A O 1
ATOM 745 N N . ASP A 1 93 ? 9.981 8.020 -13.739 1.00 62.94 93 ASP A N 1
ATOM 746 C CA . ASP A 1 93 ? 10.238 7.690 -15.153 1.00 62.94 93 ASP A CA 1
ATOM 747 C C . ASP A 1 93 ? 10.759 6.251 -15.342 1.00 62.94 93 ASP A C 1
ATOM 749 O O . ASP A 1 93 ? 10.634 5.675 -16.422 1.00 62.94 93 ASP A O 1
ATOM 753 N N . ASP A 1 94 ? 11.321 5.665 -14.281 1.00 63.62 94 ASP A N 1
ATOM 754 C CA . ASP A 1 94 ? 11.728 4.265 -14.230 1.00 63.62 94 ASP A CA 1
ATOM 755 C C . ASP A 1 94 ? 10.553 3.390 -13.763 1.00 63.62 94 ASP A C 1
ATOM 757 O O . ASP A 1 94 ? 10.276 3.256 -12.567 1.00 63.62 94 ASP A O 1
ATOM 761 N N . LEU A 1 95 ? 9.809 2.864 -14.739 1.00 63.88 95 LEU A N 1
ATOM 762 C CA . LEU A 1 95 ? 8.667 1.969 -14.529 1.00 63.88 95 LEU A CA 1
ATOM 763 C C . LEU A 1 95 ? 9.088 0.516 -14.299 1.00 63.88 95 LEU A C 1
ATOM 765 O O . LEU A 1 95 ? 8.242 -0.283 -13.894 1.00 63.8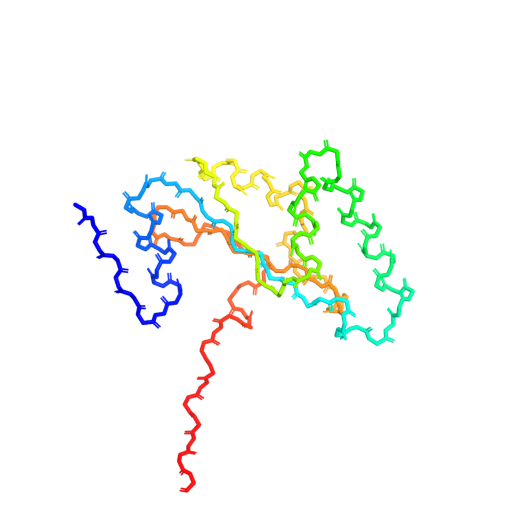8 95 LEU A O 1
ATOM 769 N N . ASP A 1 96 ? 10.360 0.182 -14.548 1.00 58.84 96 ASP A N 1
ATOM 770 C CA . ASP A 1 96 ? 10.859 -1.191 -14.451 1.00 58.84 96 ASP A CA 1
ATOM 771 C C . ASP A 1 96 ? 10.777 -1.693 -12.998 1.00 58.84 96 ASP A C 1
ATOM 773 O O . ASP A 1 96 ? 10.702 -2.895 -12.772 1.00 58.84 96 ASP A O 1
ATOM 777 N N . TYR A 1 97 ? 10.739 -0.788 -12.007 1.00 62.56 97 TYR A N 1
ATOM 778 C CA . TYR A 1 97 ? 10.763 -1.160 -10.589 1.00 62.56 97 TYR A CA 1
ATOM 779 C C . TYR A 1 97 ? 10.057 -0.154 -9.656 1.00 62.56 97 TYR A C 1
ATOM 781 O O . TYR A 1 97 ? 10.580 0.305 -8.634 1.00 62.56 97 TYR A O 1
ATOM 789 N N . PHE A 1 98 ? 8.829 0.211 -10.018 1.00 74.38 98 PHE A N 1
ATOM 790 C CA . PHE A 1 98 ? 7.990 1.121 -9.240 1.00 74.38 98 PHE A CA 1
ATOM 791 C C . PHE A 1 98 ? 7.090 0.369 -8.243 1.00 74.38 98 PHE A C 1
ATOM 793 O O . PHE A 1 98 ? 6.300 -0.490 -8.643 1.00 74.38 98 PHE A O 1
ATOM 800 N N . ILE A 1 99 ? 7.151 0.739 -6.955 1.00 81.50 99 ILE A N 1
ATOM 801 C CA . ILE A 1 99 ? 6.197 0.262 -5.942 1.00 81.50 99 ILE A CA 1
ATOM 802 C C . ILE A 1 99 ? 4.982 1.191 -5.938 1.00 81.50 99 ILE A C 1
ATOM 804 O O . ILE A 1 99 ? 5.037 2.344 -5.504 1.00 81.50 99 ILE A O 1
ATOM 808 N N . GLN A 1 100 ? 3.859 0.669 -6.414 1.00 85.00 100 GLN A N 1
ATOM 809 C CA . GLN A 1 100 ? 2.569 1.334 -6.315 1.00 85.00 100 GLN A CA 1
ATOM 810 C C . GLN A 1 100 ? 1.999 1.126 -4.915 1.00 85.00 100 GLN A C 1
ATOM 812 O O . GLN A 1 100 ? 1.919 -0.007 -4.448 1.00 85.00 100 GLN A O 1
ATOM 817 N N . TYR A 1 101 ? 1.515 2.193 -4.281 1.00 89.94 101 TYR A N 1
ATOM 818 C CA . TYR A 1 101 ? 0.735 2.086 -3.053 1.00 89.94 101 TYR A CA 1
ATOM 819 C C . TYR A 1 101 ? -0.678 2.650 -3.207 1.00 89.94 101 TYR A C 1
ATOM 821 O O . TYR A 1 101 ? -0.945 3.573 -3.991 1.00 89.94 101 TYR A O 1
ATOM 829 N N . VAL A 1 102 ? -1.596 2.094 -2.420 1.00 92.25 102 VAL A N 1
ATOM 830 C CA . VAL A 1 102 ? -2.954 2.605 -2.228 1.00 92.25 102 VAL A CA 1
ATOM 831 C C . VAL A 1 102 ? -3.299 2.527 -0.746 1.00 92.25 102 VAL A C 1
ATO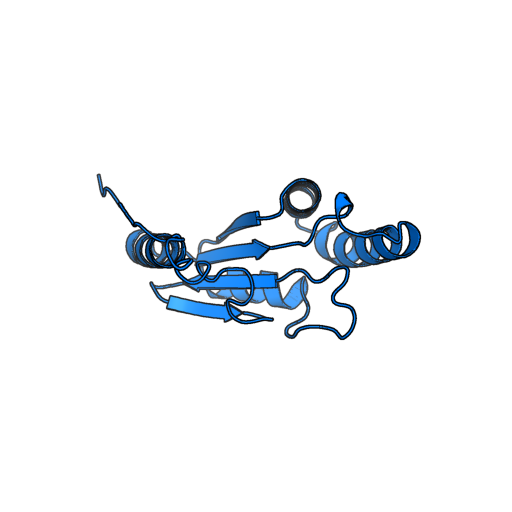M 833 O O . VAL A 1 102 ? -3.343 1.439 -0.178 1.00 92.25 102 VAL A O 1
ATOM 836 N N . VAL A 1 103 ? -3.569 3.678 -0.137 1.00 94.25 103 VAL A N 1
ATOM 837 C CA . VAL A 1 103 ? -4.008 3.791 1.256 1.00 94.25 103 VAL A CA 1
ATOM 838 C C . VAL A 1 103 ? -5.530 3.802 1.287 1.00 94.25 103 VAL A C 1
ATOM 840 O O . VAL A 1 103 ? -6.168 4.673 0.689 1.00 94.25 103 VAL A O 1
ATOM 843 N N . PHE A 1 104 ? -6.116 2.834 1.978 1.00 93.56 104 PHE A N 1
ATOM 844 C CA . PHE A 1 104 ? -7.536 2.769 2.289 1.00 93.56 104 PHE A CA 1
ATOM 845 C C . PHE A 1 104 ? -7.742 3.158 3.750 1.00 93.56 104 PHE A C 1
ATOM 847 O O . PHE A 1 104 ? -7.071 2.627 4.628 1.00 93.56 104 PHE A O 1
ATOM 854 N N . ALA A 1 105 ? -8.688 4.050 4.009 1.00 93.81 105 ALA A N 1
ATOM 855 C CA . ALA A 1 105 ? -9.075 4.451 5.357 1.00 93.81 105 ALA A CA 1
ATOM 856 C C . ALA A 1 105 ? -10.538 4.895 5.341 1.00 93.81 105 ALA A C 1
ATOM 858 O O . ALA A 1 105 ? -11.005 5.448 4.339 1.00 93.81 105 ALA A O 1
ATOM 859 N N . ASN A 1 106 ? -11.272 4.640 6.428 1.00 89.00 106 ASN A N 1
ATOM 860 C CA . ASN A 1 106 ? -12.648 5.115 6.613 1.00 89.00 106 ASN A CA 1
ATOM 861 C C . ASN A 1 106 ? -13.599 4.795 5.432 1.00 89.00 106 ASN A C 1
ATOM 863 O O . ASN A 1 106 ? -14.418 5.623 5.034 1.00 89.00 106 ASN A O 1
ATOM 867 N N . GLY A 1 107 ? -13.465 3.617 4.804 1.00 85.00 107 GLY A N 1
ATOM 868 C CA . GLY A 1 107 ? -14.284 3.228 3.643 1.00 85.00 107 GLY A CA 1
ATOM 869 C C . GLY A 1 107 ? -13.904 3.903 2.316 1.00 85.00 107 GLY A C 1
ATOM 870 O O . GLY A 1 107 ? -14.561 3.704 1.283 1.00 85.00 107 GLY A O 1
ATOM 871 N N . GLY A 1 108 ? -12.830 4.691 2.311 1.00 88.12 108 GLY A N 1
ATOM 872 C CA . GLY A 1 108 ? -12.331 5.464 1.182 1.00 88.12 108 GLY A CA 1
ATOM 873 C C . GLY A 1 108 ? -10.948 5.035 0.701 1.00 88.12 108 GLY A C 1
ATOM 874 O O . GLY A 1 108 ? -10.335 4.110 1.223 1.00 88.12 108 GLY A O 1
ATOM 875 N N . ILE A 1 109 ? -10.481 5.714 -0.349 1.00 91.25 109 ILE A N 1
ATOM 876 C CA . ILE A 1 109 ? -9.061 5.748 -0.718 1.00 91.25 109 ILE A CA 1
ATOM 877 C C . ILE A 1 109 ? -8.554 7.103 -0.238 1.00 91.25 109 ILE A C 1
ATOM 879 O O . ILE A 1 109 ? -9.071 8.120 -0.701 1.00 91.25 109 ILE A O 1
ATOM 883 N N . ALA A 1 110 ? -7.587 7.096 0.672 1.00 92.50 110 ALA A N 1
ATOM 884 C CA . ALA A 1 110 ? -6.976 8.297 1.225 1.00 92.50 110 ALA A CA 1
ATOM 885 C C . ALA A 1 110 ? -5.863 8.824 0.306 1.00 92.50 110 ALA A C 1
ATOM 887 O O . ALA A 1 110 ? -5.863 9.997 -0.058 1.00 92.50 110 ALA A O 1
ATOM 888 N N . GLN A 1 111 ? -4.959 7.946 -0.150 1.00 93.50 111 GLN A N 1
ATOM 889 C CA . GLN A 1 111 ? -3.820 8.335 -0.988 1.00 93.50 111 GLN A CA 1
ATOM 890 C C . GLN A 1 111 ? -3.376 7.219 -1.940 1.00 93.50 111 GLN A C 1
ATOM 892 O O . GLN A 1 111 ? -3.593 6.033 -1.698 1.00 93.50 111 GLN A O 1
ATOM 897 N N . THR A 1 112 ? -2.740 7.605 -3.044 1.00 92.31 112 THR A N 1
ATOM 898 C CA . THR A 1 112 ? -2.059 6.700 -3.974 1.00 92.31 112 THR A CA 1
ATOM 899 C C . THR A 1 112 ? -1.020 7.462 -4.791 1.00 92.31 112 THR A C 1
ATOM 901 O O . THR A 1 112 ? -1.242 8.625 -5.123 1.00 92.31 112 THR A O 1
ATOM 904 N N . ASN A 1 113 ? 0.080 6.801 -5.151 1.00 88.94 113 ASN A N 1
ATOM 905 C CA . ASN A 1 113 ? 1.126 7.367 -6.007 1.00 88.94 113 ASN A CA 1
ATOM 906 C C . ASN A 1 113 ? 0.958 7.066 -7.510 1.00 88.94 113 ASN A C 1
ATOM 908 O O . ASN A 1 113 ? 1.631 7.691 -8.326 1.00 88.94 113 ASN A O 1
ATOM 912 N N . ASN A 1 114 ? 0.065 6.143 -7.900 1.00 86.75 114 ASN A N 1
ATOM 913 C CA . ASN A 1 114 ? -0.184 5.777 -9.308 1.00 86.75 114 ASN A CA 1
ATOM 914 C C . ASN A 1 114 ? -1.655 5.428 -9.609 1.00 86.75 114 ASN A C 1
ATOM 916 O O . ASN A 1 114 ? -1.985 4.641 -10.500 1.00 86.75 114 ASN A O 1
ATOM 920 N N . GLY A 1 115 ? -2.584 5.965 -8.821 1.00 84.69 115 GLY A N 1
ATOM 921 C CA . GLY A 1 115 ? -3.992 5.614 -8.970 1.00 84.69 115 GLY A CA 1
ATOM 922 C C . GLY A 1 115 ? -4.237 4.110 -8.784 1.00 84.69 115 GLY A C 1
ATOM 923 O O . GLY A 1 115 ? -3.540 3.417 -8.048 1.00 84.69 115 GLY A O 1
ATOM 924 N N . LEU A 1 116 ? -5.239 3.592 -9.496 1.00 80.62 116 LEU A N 1
ATOM 925 C CA . LEU A 1 116 ? -5.606 2.168 -9.494 1.00 80.62 116 LEU A CA 1
ATOM 926 C C . LEU A 1 116 ? -5.171 1.447 -10.779 1.00 80.62 116 LEU A C 1
ATOM 928 O O . L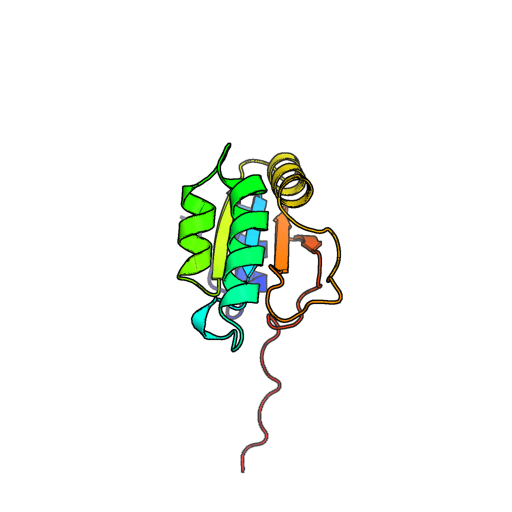EU A 1 116 ? -5.750 0.426 -11.153 1.00 80.62 116 LEU A O 1
ATOM 932 N N . VAL A 1 117 ? -4.190 2.002 -11.491 1.00 73.75 117 VAL A N 1
ATOM 933 C CA . VAL A 1 117 ? -3.642 1.398 -12.712 1.00 73.75 117 VAL A CA 1
ATOM 934 C C . VAL A 1 117 ? -3.047 0.032 -12.360 1.00 73.75 117 VAL A C 1
ATOM 936 O O . VAL A 1 117 ? -2.404 -0.102 -11.327 1.00 73.75 117 VAL A O 1
ATOM 939 N N . GLY A 1 118 ? -3.320 -1.002 -13.161 1.00 69.56 118 GLY A N 1
ATOM 940 C CA . GLY A 1 118 ? -2.894 -2.383 -12.876 1.00 69.56 118 GLY A CA 1
ATOM 941 C C . GLY A 1 118 ? -3.703 -3.113 -11.792 1.00 69.56 118 GLY A C 1
ATOM 942 O O . GLY A 1 118 ? -3.591 -4.327 -11.679 1.00 69.56 118 GLY A O 1
ATOM 943 N N . LEU A 1 119 ? -4.561 -2.403 -11.048 1.00 69.31 119 LEU A N 1
ATOM 944 C CA . LEU A 1 119 ? -5.493 -2.966 -10.055 1.00 69.31 119 LEU A CA 1
ATOM 945 C C . LEU A 1 119 ? -6.939 -3.047 -10.572 1.00 69.31 119 LEU A C 1
ATOM 947 O O . LEU A 1 119 ? -7.825 -3.569 -9.892 1.00 69.31 119 LEU A O 1
ATOM 951 N N . ALA A 1 120 ? -7.205 -2.468 -11.744 1.00 63.31 120 ALA A N 1
ATOM 952 C CA . ALA A 1 120 ? -8.515 -2.509 -12.376 1.00 63.31 120 ALA A CA 1
ATOM 953 C C . ALA A 1 120 ? -8.815 -3.917 -12.910 1.00 63.31 120 ALA A C 1
ATOM 955 O O . ALA A 1 120 ? -7.937 -4.571 -13.473 1.00 63.31 120 ALA A O 1
ATOM 956 N N . GLU A 1 121 ? -10.070 -4.358 -12.777 1.00 58.31 121 GLU A N 1
ATOM 957 C CA . GLU A 1 121 ? -10.521 -5.577 -13.450 1.00 58.31 121 GLU A CA 1
ATOM 958 C C . GLU A 1 121 ? -10.268 -5.448 -14.961 1.00 58.31 121 GLU A C 1
ATOM 960 O O . GLU A 1 121 ? -10.568 -4.394 -15.542 1.00 58.31 121 GLU A O 1
ATOM 965 N N . PRO A 1 122 ? -9.729 -6.493 -15.613 1.00 58.66 122 PRO A N 1
ATOM 966 C CA . PRO A 1 122 ? -9.623 -6.497 -17.060 1.00 58.66 122 PRO A CA 1
ATOM 967 C C . PRO A 1 122 ? -11.019 -6.312 -17.657 1.00 58.66 122 PRO A C 1
ATOM 969 O O . PRO A 1 122 ? -12.008 -6.850 -17.153 1.00 58.66 122 PRO A O 1
ATOM 972 N N . SER A 1 123 ? -11.106 -5.528 -18.734 1.00 58.28 123 SER A N 1
ATOM 973 C CA . SER A 1 123 ? -12.376 -5.364 -19.444 1.00 58.28 123 SER A CA 1
ATOM 974 C C . SER A 1 123 ? -12.907 -6.741 -19.859 1.00 58.28 123 SER A C 1
ATOM 976 O O . SER A 1 123 ? -12.096 -7.591 -20.239 1.00 58.28 123 SER A O 1
ATOM 978 N N . PRO A 1 124 ? -14.233 -6.978 -19.799 1.00 65.75 124 PRO A N 1
ATOM 979 C CA . PRO A 1 124 ? -14.804 -8.241 -20.241 1.00 65.75 124 PRO A CA 1
ATOM 980 C C . PRO A 1 124 ? -14.297 -8.546 -21.648 1.00 65.75 124 PRO A C 1
ATOM 982 O O . PRO A 1 124 ? -14.475 -7.728 -22.555 1.00 65.75 124 PRO A O 1
ATOM 985 N N . GLN A 1 125 ? -13.632 -9.686 -21.826 1.00 56.50 125 GLN A N 1
ATOM 986 C CA . GLN A 1 125 ? -13.227 -10.091 -23.164 1.00 56.50 125 GLN A CA 1
ATOM 987 C C . GLN A 1 125 ? -14.491 -10.425 -23.966 1.00 56.50 125 GLN A C 1
ATOM 989 O O . GLN A 1 125 ? -15.391 -11.080 -23.427 1.00 56.50 125 GLN A O 1
ATOM 994 N N . PRO A 1 126 ? -14.608 -9.953 -25.220 1.00 60.72 126 PRO A N 1
ATOM 995 C CA . PRO A 1 126 ? -15.693 -10.390 -26.080 1.00 60.72 126 PRO A CA 1
ATOM 996 C C . PRO A 1 126 ? -15.619 -11.912 -26.221 1.00 60.72 126 PRO A C 1
ATOM 998 O O . PRO A 1 126 ? -14.541 -12.468 -26.413 1.00 60.72 126 PRO A O 1
ATOM 1001 N N . LEU A 1 127 ? -16.764 -12.575 -26.073 1.00 63.41 127 LEU A N 1
ATOM 1002 C CA . LEU A 1 127 ? -16.881 -14.000 -26.365 1.00 63.41 127 LEU A CA 1
ATOM 1003 C C . LEU A 1 127 ? -16.630 -14.181 -27.869 1.00 63.41 127 LEU A C 1
ATOM 1005 O O . LEU A 1 127 ? -17.320 -13.537 -28.665 1.00 63.41 127 LEU A O 1
ATOM 1009 N N . GLU A 1 128 ? -15.633 -14.992 -28.229 1.00 58.44 128 GLU A N 1
ATOM 1010 C CA . GLU A 1 128 ? -15.409 -15.440 -29.614 1.00 58.44 128 GLU A CA 1
ATOM 1011 C C . GLU A 1 128 ? -16.592 -16.259 -30.149 1.00 58.44 128 GLU A C 1
ATOM 1013 O O . GLU A 1 128 ? -17.183 -17.049 -29.371 1.00 58.44 128 GLU A O 1
#

Sequence (128 aa):
MAYISCKNFKNWAKSYTEAVGNALVLLRTVGPDNVDDHDKANAIYSAYYLNMQSEQPEIFDTLLYNEFTFVEFDTEDEALEFVQDNFPGVVTDDLDYFIQYVVFANGGIAQTNNGLVGLAEPSPQPLE

Foldseek 3Di:
DDDDDDPAVLQVQLVVQQVLQWKKKKKFKPAPVQFPDPVVNVVVLVVLCVQQVVPHVPQSVVNNVDRIDMDIGRDLVVVVVVCVSRADQADDPPPSIHIWMWMHHNSRTPGIHYPCVVVDDDDPDPDD

Radius of gyration: 15.84 Å; chains: 1; bounding box: 42×26×43 Å

Secondary structure (DSSP, 8-state):
------SSHHHHHHHHHHHH--EEEEEE---GGG-S-HHHHHHHHHHHHHHHTTT-HHHHHHHHH-SEEEEEESSHHHHHHHHHHHS-SS--S--TT--EEEEEETTEEEEESSTTTTTSPPPPPPP-